Protein AF-A0AAD9GCA0-F1 (afdb_monomer)

Organism: NCBI:txid4793

Mean predicted aligned error: 12.2 Å

pLDDT: mean 70.54, std 10.69, range [39.94, 85.12]

InterPro domains:
  IPR004841 Amino acid permease/SLC12A domain [PF00324] (31-101)
  IPR044566 Polyamine transporter RMV1-like [PTHR45826] (6-97)

Secondary structure (DSSP, 8-state):
-------PPPHHHHHHHHHHHH-S--TTHHHHHHHH-HHHHHHHHHHHHHHHHHHHHHHHHHHHHH--SS--HHHHHHHHH-HHHHHHHHHHHHHHHHHHHHHTT-

Structure (mmCIF, N/CA/C/O backbone):
data_AF-A0AAD9GCA0-F1
#
_entry.id   AF-A0AAD9GCA0-F1
#
loop_
_atom_site.group_PDB
_atom_site.id
_atom_site.type_symbol
_atom_site.label_atom_id
_atom_site.label_alt_id
_atom_site.label_comp_id
_atom_site.label_asym_id
_atom_site.label_entity_id
_atom_site.label_seq_id
_atom_site.pdbx_PDB_ins_code
_atom_site.Cartn_x
_atom_site.Cartn_y
_atom_site.Cartn_z
_atom_site.occupancy
_atom_site.B_iso_or_equiv
_atom_site.auth_seq_id
_atom_site.auth_comp_id
_atom_site.auth_asym_id
_atom_site.auth_atom_id
_atom_site.pdbx_PDB_model_num
ATOM 1 N N . MET A 1 1 ? -6.229 17.115 35.507 1.00 39.94 1 MET A N 1
ATOM 2 C CA . MET A 1 1 ? -6.083 15.967 34.583 1.00 39.94 1 MET A CA 1
ATOM 3 C C . MET A 1 1 ? -6.854 16.279 33.310 1.00 39.94 1 MET A C 1
ATOM 5 O O . MET A 1 1 ? -8.069 16.150 33.295 1.00 39.94 1 MET A O 1
ATOM 9 N N . GLY A 1 2 ? -6.172 16.816 32.295 1.00 39.94 2 GLY A N 1
ATOM 10 C CA . GLY A 1 2 ? -6.798 17.195 31.028 1.00 39.94 2 GLY A CA 1
ATOM 11 C C . GLY A 1 2 ? -7.177 15.954 30.227 1.00 39.94 2 GLY A C 1
ATOM 12 O O . GLY A 1 2 ? -6.311 15.149 29.893 1.00 39.94 2 GLY A O 1
ATOM 13 N N . GLY A 1 3 ? -8.469 15.788 29.950 1.00 44.28 3 GLY A N 1
ATOM 14 C CA . GLY A 1 3 ? -8.960 14.761 29.042 1.00 44.28 3 GLY A CA 1
ATOM 15 C C . GLY A 1 3 ? -8.443 15.044 27.638 1.00 44.28 3 GLY A C 1
ATOM 16 O O . GLY A 1 3 ? -8.861 16.009 27.001 1.00 44.28 3 GLY A O 1
ATOM 17 N N . ILE A 1 4 ? -7.524 14.210 27.154 1.00 56.09 4 ILE A N 1
ATOM 18 C CA . ILE A 1 4 ? -7.126 14.208 25.748 1.00 56.09 4 ILE A CA 1
ATOM 19 C C . ILE A 1 4 ? -8.338 13.688 24.972 1.00 56.09 4 ILE A C 1
ATOM 21 O O . ILE A 1 4 ? -8.559 12.482 24.858 1.00 56.09 4 ILE A O 1
ATOM 25 N N . GLY A 1 5 ? -9.181 14.614 24.512 1.00 51.91 5 GLY A N 1
ATOM 26 C CA . GLY A 1 5 ? -10.308 14.314 23.641 1.00 51.91 5 GLY A CA 1
ATOM 27 C C . GLY A 1 5 ? -9.801 13.548 22.425 1.00 51.91 5 GLY A C 1
ATOM 28 O O . GLY A 1 5 ? -8.910 14.016 21.718 1.00 51.91 5 GLY A O 1
ATOM 29 N N . ARG A 1 6 ? -10.344 12.347 22.225 1.00 60.22 6 ARG A N 1
ATOM 30 C CA . ARG A 1 6 ? -9.998 11.414 21.151 1.00 60.22 6 ARG A CA 1
ATOM 31 C C . ARG A 1 6 ? -10.272 12.095 19.806 1.00 60.22 6 ARG A C 1
ATOM 33 O O . ARG A 1 6 ? -11.406 12.102 19.329 1.00 60.22 6 ARG A O 1
ATOM 40 N N . LYS A 1 7 ? -9.262 12.759 19.234 1.00 62.28 7 LYS A N 1
ATOM 41 C CA . LYS A 1 7 ? -9.400 13.474 17.962 1.00 62.28 7 LYS A CA 1
ATOM 42 C C . LYS A 1 7 ? -9.525 12.437 16.855 1.00 62.28 7 LYS A C 1
ATOM 44 O O . LYS A 1 7 ? -8.545 11.802 16.486 1.00 62.28 7 LYS A O 1
ATOM 49 N N . LYS A 1 8 ? -10.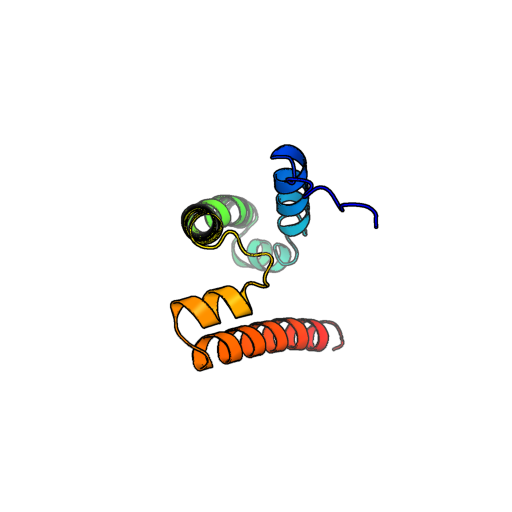745 12.250 16.348 1.00 60.72 8 LYS A N 1
ATOM 50 C CA . LYS A 1 8 ? -10.970 11.471 15.130 1.00 60.72 8 LYS A CA 1
ATOM 51 C C . LYS A 1 8 ? -10.223 12.168 13.995 1.00 60.72 8 LYS A C 1
ATOM 53 O O . LYS A 1 8 ? -10.459 13.352 13.754 1.00 60.72 8 LYS A O 1
ATOM 58 N N . LEU A 1 9 ? -9.316 11.454 13.330 1.00 67.88 9 LEU A N 1
ATOM 59 C CA . LEU A 1 9 ? -8.739 11.937 12.080 1.00 67.88 9 LEU A CA 1
ATOM 60 C C . LEU A 1 9 ? -9.890 12.197 11.103 1.00 67.88 9 LEU A C 1
ATOM 62 O O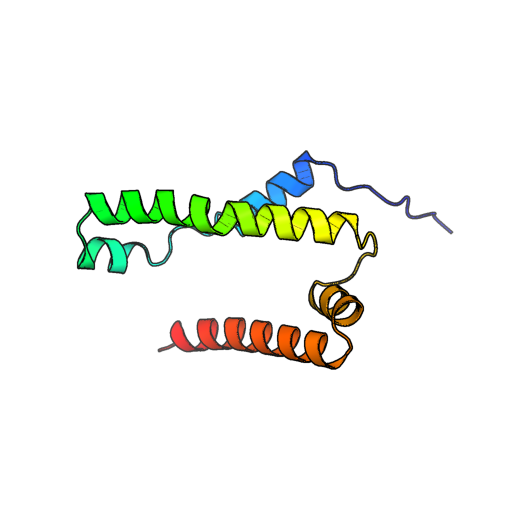 . LEU A 1 9 ? -10.722 11.322 10.865 1.00 67.88 9 LEU A O 1
ATOM 66 N N . GLY A 1 10 ? -9.957 13.413 10.565 1.00 78.12 10 GLY A N 1
ATOM 67 C CA . GLY A 1 10 ? -10.895 13.723 9.494 1.00 78.12 10 GLY A CA 1
ATOM 68 C C . GLY A 1 10 ? -10.531 12.938 8.235 1.00 78.12 10 GLY A C 1
ATOM 69 O O . GLY A 1 10 ? -9.350 12.714 7.967 1.00 78.12 10 GLY A O 1
ATOM 70 N N . VAL A 1 11 ? -11.538 12.574 7.440 1.00 79.06 11 VAL A N 1
ATOM 71 C CA . VAL A 1 11 ? -11.375 11.838 6.170 1.00 79.06 11 VAL A CA 1
ATOM 72 C C . VAL A 1 11 ? -10.335 12.505 5.264 1.00 79.06 11 VAL A C 1
ATOM 74 O O . VAL A 1 11 ? -9.504 11.830 4.671 1.00 79.06 11 VAL A O 1
ATOM 77 N N . VAL A 1 12 ? -10.315 13.841 5.238 1.00 83.31 12 VAL A N 1
ATOM 78 C CA . VAL A 1 12 ? -9.344 14.634 4.470 1.00 83.31 12 VAL A CA 1
ATOM 79 C C . VAL A 1 12 ? -7.907 14.420 4.957 1.00 83.31 12 VAL A C 1
ATOM 81 O O . VAL A 1 12 ? -7.007 14.228 4.149 1.00 83.31 12 VAL A O 1
ATOM 84 N N . SER A 1 13 ? -7.674 14.413 6.273 1.00 80.69 13 SER A N 1
ATOM 85 C CA . SER A 1 13 ? -6.330 14.208 6.831 1.00 80.69 13 SER A CA 1
ATOM 86 C C . SER A 1 13 ? -5.830 12.789 6.573 1.00 80.69 13 SER A C 1
ATOM 88 O O . SER A 1 13 ? -4.668 12.619 6.216 1.00 80.69 13 SER A O 1
ATOM 90 N N . LEU A 1 14 ? -6.711 11.790 6.690 1.00 81.06 14 LEU A N 1
ATOM 91 C CA . LEU A 1 14 ? -6.397 10.404 6.350 1.00 81.06 14 LEU A CA 1
ATOM 92 C C . LEU A 1 14 ? -6.030 10.276 4.862 1.00 81.06 14 LEU A C 1
ATOM 94 O O . LEU A 1 14 ? -4.976 9.737 4.541 1.00 81.06 14 LEU A O 1
ATOM 98 N N . ALA A 1 15 ? -6.853 10.839 3.972 1.00 82.12 15 ALA A N 1
ATOM 99 C CA . ALA A 1 15 ? -6.626 10.803 2.530 1.00 82.12 15 ALA A CA 1
ATOM 100 C C . ALA A 1 15 ? -5.299 11.462 2.128 1.00 82.12 15 ALA A C 1
ATOM 102 O O . ALA A 1 15 ? -4.574 10.912 1.302 1.00 82.12 15 ALA A O 1
ATOM 103 N N . LEU A 1 16 ? -4.944 12.596 2.741 1.00 83.75 16 LEU A N 1
ATOM 104 C CA . LEU A 1 16 ? -3.661 13.260 2.495 1.00 83.75 16 LEU A CA 1
ATOM 105 C C . LEU A 1 16 ? -2.477 12.395 2.944 1.00 83.75 16 LEU A C 1
ATOM 107 O O . LEU A 1 16 ? -1.511 12.261 2.201 1.00 83.75 16 LEU A O 1
ATOM 111 N N . ILE A 1 17 ? -2.552 11.771 4.122 1.00 82.31 17 ILE A N 1
ATOM 112 C CA . ILE A 1 17 ? -1.487 10.885 4.622 1.00 82.31 17 ILE A CA 1
ATOM 113 C C . ILE A 1 17 ? -1.308 9.673 3.701 1.00 82.31 17 ILE A C 1
ATOM 115 O O . ILE A 1 17 ? -0.173 9.298 3.396 1.00 82.31 17 ILE A O 1
ATOM 119 N N . THR A 1 18 ? -2.406 9.072 3.236 1.00 80.56 18 THR A N 1
ATOM 120 C CA . THR A 1 18 ? -2.359 7.963 2.275 1.00 80.56 18 THR A CA 1
ATOM 121 C C . THR A 1 18 ? -1.791 8.418 0.933 1.00 80.56 18 THR A C 1
ATOM 123 O O . THR A 1 18 ? -0.925 7.737 0.392 1.00 80.56 18 THR A O 1
ATOM 126 N N . TYR A 1 19 ? -2.203 9.586 0.430 1.00 79.62 19 TYR A N 1
ATOM 127 C CA . TYR A 1 19 ? -1.656 10.171 -0.794 1.00 79.62 19 TYR A CA 1
ATOM 128 C C . TYR A 1 19 ? -0.139 10.353 -0.692 1.00 79.62 19 TYR A C 1
ATOM 130 O O . TYR A 1 19 ? 0.575 9.832 -1.538 1.00 79.62 19 TYR A O 1
ATOM 138 N N . PHE A 1 20 ? 0.362 10.978 0.379 1.00 80.06 20 PHE A N 1
ATOM 139 C CA . PHE A 1 20 ? 1.802 11.172 0.585 1.00 80.06 20 PHE A CA 1
ATOM 140 C C . PHE A 1 20 ? 2.589 9.864 0.738 1.00 80.06 20 PHE A C 1
ATOM 142 O O . PHE A 1 20 ? 3.747 9.809 0.335 1.00 80.06 20 PHE A O 1
ATOM 149 N N . ASN A 1 21 ? 1.986 8.812 1.305 1.00 73.50 21 ASN A N 1
ATOM 150 C CA . ASN A 1 21 ? 2.628 7.495 1.397 1.00 73.50 21 ASN A CA 1
ATOM 151 C C . ASN A 1 21 ? 2.731 6.795 0.037 1.00 73.50 21 ASN A C 1
ATOM 153 O O . ASN A 1 21 ? 3.689 6.067 -0.200 1.00 73.50 21 ASN A O 1
ATOM 157 N N . VAL A 1 22 ? 1.745 6.989 -0.840 1.00 70.81 22 VAL A N 1
ATOM 158 C CA . VAL A 1 22 ? 1.697 6.334 -2.157 1.00 70.81 22 VAL A CA 1
ATOM 159 C C . VAL A 1 22 ? 2.430 7.152 -3.221 1.00 70.81 22 VAL A C 1
ATOM 161 O O . VAL A 1 22 ? 2.978 6.583 -4.156 1.00 70.81 22 VAL A O 1
ATOM 164 N N . SER A 1 23 ? 2.487 8.477 -3.080 1.00 68.88 23 SER A N 1
ATOM 165 C CA . SER A 1 23 ? 3.104 9.386 -4.049 1.00 68.88 23 SER A CA 1
ATOM 166 C C . SER A 1 23 ? 4.627 9.500 -3.924 1.00 68.88 23 SER A C 1
ATOM 168 O O . SER A 1 23 ? 5.204 10.439 -4.476 1.00 68.88 23 SER A O 1
ATOM 170 N N . GLY A 1 24 ? 5.298 8.583 -3.216 1.00 61.88 24 GLY A N 1
ATOM 171 C CA . GLY A 1 24 ? 6.716 8.347 -3.483 1.00 61.88 24 GLY A CA 1
ATOM 172 C C . GLY A 1 24 ? 6.803 8.024 -4.970 1.00 61.88 24 GLY A C 1
ATOM 173 O O . GLY A 1 24 ? 6.170 7.069 -5.397 1.00 61.88 24 GLY A O 1
ATOM 174 N N . GLY A 1 25 ? 7.406 8.909 -5.769 1.00 59.84 25 GLY A N 1
ATOM 175 C CA . GLY A 1 25 ? 7.259 8.903 -7.228 1.00 59.84 25 GLY A CA 1
ATOM 176 C C . GLY A 1 25 ? 7.590 7.551 -7.882 1.00 59.84 25 GLY A C 1
ATOM 177 O O . GLY A 1 25 ? 8.049 6.631 -7.212 1.00 59.84 25 GLY A O 1
ATOM 178 N N . PRO A 1 26 ? 7.405 7.402 -9.199 1.00 60.19 26 PRO A N 1
ATOM 179 C CA . PRO A 1 26 ? 7.751 6.177 -9.920 1.00 60.19 26 PRO A CA 1
ATOM 180 C C . PRO A 1 26 ? 9.282 5.973 -10.017 1.00 60.19 26 PRO A C 1
ATOM 182 O O . PRO A 1 26 ? 9.864 6.001 -11.100 1.00 60.19 26 PRO A O 1
ATOM 185 N N . TRP A 1 27 ? 9.935 5.775 -8.870 1.00 54.34 27 TRP A N 1
ATOM 186 C CA . TRP A 1 27 ? 11.326 5.370 -8.715 1.00 54.34 27 TRP A CA 1
ATOM 187 C C . TRP A 1 27 ? 11.436 3.929 -9.223 1.00 54.34 27 TRP A C 1
ATOM 189 O O . TRP A 1 27 ? 10.787 3.029 -8.689 1.00 54.34 27 TRP A O 1
ATOM 199 N N . GLY A 1 28 ? 12.195 3.718 -10.301 1.00 59.56 28 GLY A N 1
ATOM 200 C CA . GLY A 1 28 ? 12.257 2.424 -10.991 1.00 59.56 28 GLY A CA 1
ATOM 201 C C . GLY A 1 28 ? 11.326 2.297 -12.203 1.00 59.56 28 GLY A C 1
ATOM 202 O O . GLY A 1 28 ? 11.184 1.201 -12.746 1.00 59.56 28 GLY A O 1
ATOM 203 N N . SER A 1 29 ? 10.734 3.397 -12.685 1.00 60.62 29 SER A N 1
ATOM 204 C CA . SER A 1 29 ? 10.111 3.414 -14.019 1.00 60.62 29 SER A CA 1
ATOM 205 C C . SER A 1 29 ? 11.143 3.415 -15.155 1.00 60.62 29 SER A C 1
ATOM 207 O O . SER A 1 29 ? 10.845 2.904 -16.237 1.00 60.62 29 SER A O 1
ATOM 209 N N . GLU A 1 30 ? 12.373 3.884 -14.906 1.00 66.00 30 GLU A N 1
ATOM 210 C CA . GLU A 1 30 ? 13.477 3.843 -15.877 1.00 66.00 30 GLU A CA 1
ATOM 211 C C . GLU A 1 30 ? 13.768 2.441 -16.460 1.00 66.00 30 GLU A C 1
ATOM 213 O O . GLU A 1 30 ? 13.793 2.324 -17.688 1.00 66.00 30 GLU A O 1
ATOM 218 N N . PRO A 1 31 ? 13.937 1.357 -15.669 1.00 62.34 31 PRO A N 1
ATOM 219 C CA . PRO A 1 31 ? 14.199 0.023 -16.217 1.00 62.34 31 PRO A CA 1
ATOM 220 C C . PRO A 1 31 ? 12.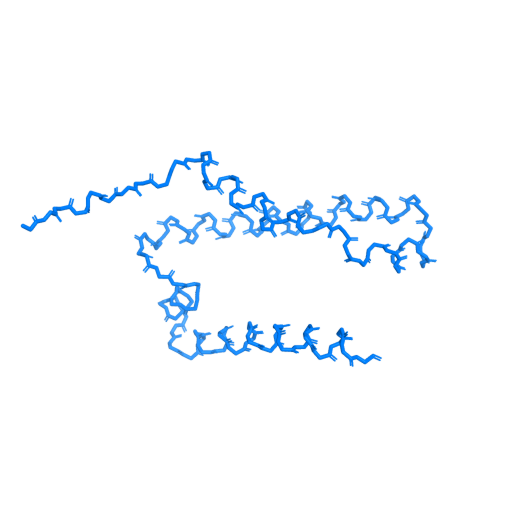996 -0.587 -16.954 1.00 62.34 31 PRO A C 1
ATOM 222 O O . PRO A 1 31 ? 13.182 -1.321 -17.924 1.00 62.34 31 PRO A O 1
ATOM 225 N N . ILE A 1 32 ? 11.763 -0.269 -16.545 1.00 61.22 32 ILE A N 1
ATOM 226 C CA . ILE A 1 32 ? 10.535 -0.761 -17.199 1.00 61.22 32 ILE A CA 1
ATOM 227 C C . ILE A 1 32 ? 10.362 -0.121 -18.580 1.00 61.22 32 ILE A C 1
ATOM 229 O O . ILE A 1 32 ? 10.045 -0.805 -19.558 1.00 61.22 32 ILE A O 1
ATOM 233 N N . VAL A 1 33 ? 10.608 1.186 -18.673 1.00 61.78 33 VAL A N 1
ATOM 234 C CA . VAL A 1 33 ? 10.554 1.928 -19.937 1.00 61.78 33 VAL A CA 1
ATOM 235 C C . VAL A 1 33 ? 11.714 1.531 -20.856 1.00 61.78 33 VAL A C 1
ATOM 237 O O . VAL A 1 33 ? 11.503 1.388 -22.061 1.00 61.78 33 VAL A O 1
ATOM 240 N N . ALA A 1 34 ? 12.907 1.282 -20.304 1.00 62.38 34 ALA A N 1
ATOM 241 C CA . ALA A 1 34 ? 14.071 0.834 -21.070 1.00 62.38 34 ALA A CA 1
ATOM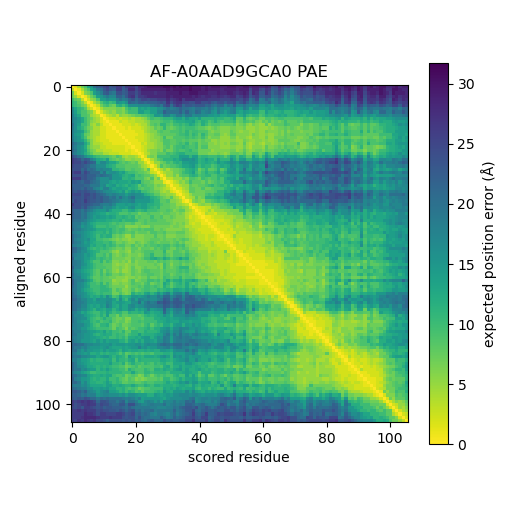 242 C C . ALA A 1 34 ? 13.900 -0.576 -21.666 1.00 62.38 34 ALA A C 1
ATOM 244 O O . ALA A 1 34 ? 14.365 -0.824 -22.777 1.00 62.38 34 ALA A O 1
ATOM 245 N N . ALA A 1 35 ? 13.218 -1.490 -20.966 1.00 65.38 35 ALA A N 1
ATOM 246 C CA . ALA A 1 35 ? 13.030 -2.869 -21.426 1.00 65.38 35 ALA A CA 1
ATOM 247 C C . ALA A 1 35 ? 11.834 -3.061 -22.380 1.00 65.38 35 ALA A C 1
ATOM 249 O O . ALA A 1 35 ? 11.873 -3.954 -23.225 1.00 65.38 35 ALA A O 1
ATOM 250 N N . CYS A 1 36 ? 10.766 -2.261 -22.251 1.00 63.53 36 CYS A N 1
ATOM 251 C CA . CYS A 1 36 ? 9.494 -2.493 -22.959 1.00 63.53 36 CYS A CA 1
ATOM 252 C C . CYS A 1 36 ? 9.037 -1.326 -23.860 1.00 63.53 36 CYS A C 1
ATOM 254 O O . CYS A 1 36 ? 8.023 -1.425 -24.553 1.00 63.53 36 CYS A O 1
ATOM 256 N N . GLY A 1 37 ? 9.788 -0.222 -23.886 1.00 71.38 37 GLY A N 1
ATOM 257 C CA . GLY A 1 37 ? 9.461 0.979 -24.651 1.00 71.38 37 GLY A CA 1
ATOM 258 C C . GLY A 1 37 ? 8.509 1.943 -23.917 1.00 71.38 37 GLY A C 1
ATOM 259 O O . GLY A 1 37 ? 7.784 1.554 -22.995 1.00 71.38 37 GLY A O 1
ATOM 260 N N . PRO A 1 38 ? 8.479 3.227 -24.327 1.00 70.81 38 PRO A N 1
ATOM 261 C CA . PRO A 1 38 ? 7.814 4.309 -23.591 1.00 70.81 38 PRO A CA 1
ATOM 262 C C . PRO A 1 38 ? 6.297 4.146 -23.477 1.00 70.81 38 PRO A C 1
ATOM 264 O O . PRO A 1 38 ? 5.720 4.484 -22.447 1.00 70.81 38 PRO A O 1
ATOM 267 N N . PHE A 1 39 ? 5.641 3.587 -24.497 1.00 71.50 39 PHE A N 1
ATOM 268 C CA . PHE A 1 39 ? 4.190 3.408 -24.475 1.00 71.50 39 PHE A CA 1
ATOM 269 C C . PHE A 1 39 ? 3.757 2.323 -23.480 1.00 71.50 39 PHE A C 1
ATOM 271 O O . PHE A 1 39 ? 2.826 2.529 -22.704 1.00 71.50 39 PHE A O 1
ATOM 278 N N . VAL A 1 40 ? 4.466 1.188 -23.451 1.00 73.31 40 VAL A N 1
ATOM 279 C CA . VAL A 1 40 ? 4.125 0.059 -22.574 1.00 73.31 40 VAL A CA 1
ATOM 280 C C . VAL A 1 40 ? 4.464 0.373 -21.118 1.00 73.31 40 VAL A C 1
ATOM 282 O O . VAL A 1 40 ? 3.682 0.036 -20.234 1.00 73.31 40 VAL A O 1
ATOM 285 N N . GLY A 1 41 ? 5.568 1.081 -20.856 1.00 72.06 41 GLY A N 1
ATOM 286 C CA . GLY A 1 41 ? 5.941 1.479 -19.497 1.00 72.06 41 GLY A CA 1
ATOM 287 C C . GLY A 1 41 ? 4.919 2.407 -18.834 1.00 72.06 41 GLY A C 1
ATOM 288 O O . GLY A 1 41 ? 4.561 2.189 -17.677 1.00 72.06 41 GLY A O 1
ATOM 289 N N . ILE A 1 42 ? 4.376 3.385 -19.568 1.00 75.25 42 ILE A N 1
ATOM 290 C CA . ILE A 1 42 ? 3.312 4.272 -19.060 1.00 75.25 42 ILE A CA 1
ATOM 291 C C . ILE A 1 42 ? 2.026 3.477 -18.800 1.00 75.25 42 ILE A C 1
ATOM 293 O O . ILE A 1 42 ? 1.402 3.625 -17.749 1.00 75.25 42 ILE A O 1
ATOM 297 N N . LEU A 1 43 ? 1.643 2.602 -19.733 1.00 78.06 43 LEU A N 1
ATOM 298 C CA . LEU A 1 43 ? 0.410 1.820 -19.638 1.00 78.06 43 LEU A CA 1
ATOM 299 C C . LEU A 1 43 ? 0.475 0.806 -18.484 1.00 78.06 43 LEU A C 1
ATOM 301 O O . LEU A 1 43 ? -0.470 0.700 -17.706 1.00 78.06 43 LEU A O 1
ATOM 305 N N . ALA A 1 44 ? 1.615 0.137 -18.300 1.00 75.94 44 ALA A N 1
ATOM 306 C CA . ALA A 1 44 ? 1.860 -0.753 -17.169 1.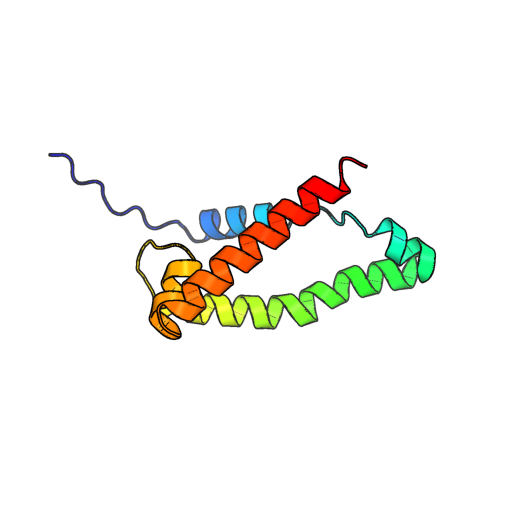00 75.94 44 ALA A CA 1
ATOM 307 C C . ALA A 1 44 ? 1.876 0.008 -15.833 1.00 75.94 44 ALA A C 1
ATOM 309 O O . ALA A 1 44 ? 1.248 -0.440 -14.877 1.00 75.94 44 ALA A O 1
ATOM 310 N N . THR A 1 45 ? 2.515 1.183 -15.782 1.00 74.81 45 THR A N 1
ATOM 311 C CA . THR A 1 45 ? 2.555 2.035 -14.578 1.00 74.81 45 THR A CA 1
ATOM 312 C C . THR A 1 45 ? 1.164 2.524 -14.173 1.00 74.81 45 THR A C 1
ATOM 314 O O . THR A 1 45 ? 0.899 2.680 -12.986 1.00 74.81 45 THR A O 1
ATOM 317 N N . LEU A 1 46 ? 0.253 2.733 -15.130 1.00 78.19 46 LEU A N 1
ATOM 318 C CA . LEU A 1 46 ? -1.136 3.097 -14.846 1.00 78.19 46 LEU A CA 1
ATOM 319 C C . LEU A 1 46 ? -1.993 1.888 -14.474 1.00 78.19 46 LEU A C 1
ATOM 321 O O . LEU A 1 46 ? -2.761 1.972 -13.526 1.00 78.19 46 LEU A O 1
ATOM 325 N N . VAL A 1 47 ? -1.877 0.763 -15.178 1.00 82.00 47 VAL A N 1
ATOM 326 C CA . VAL A 1 47 ? -2.750 -0.407 -14.969 1.00 82.00 47 VAL A CA 1
ATOM 327 C C . VAL A 1 47 ? -2.399 -1.177 -13.695 1.00 82.00 47 VAL A C 1
ATOM 329 O O . VAL A 1 47 ? -3.294 -1.641 -12.984 1.00 82.00 47 VAL A O 1
ATOM 332 N N . PHE A 1 48 ? -1.110 -1.288 -13.376 1.00 81.06 48 PHE A N 1
ATOM 333 C CA . PHE A 1 48 ? -0.621 -2.004 -12.201 1.00 81.06 48 PHE A CA 1
ATOM 334 C C . PHE A 1 48 ? -1.236 -1.522 -10.870 1.00 81.06 48 PHE A C 1
ATOM 336 O O . PHE A 1 48 ? -1.758 -2.364 -10.133 1.00 81.06 48 PHE A O 1
ATOM 343 N N . PRO A 1 49 ? -1.276 -0.210 -10.551 1.00 77.19 49 PRO A N 1
ATOM 344 C CA . PRO A 1 49 ? -1.914 0.261 -9.329 1.00 77.19 49 PRO A CA 1
ATOM 345 C C . PRO A 1 49 ? -3.425 0.017 -9.329 1.00 77.19 49 PRO A C 1
ATOM 347 O O . PRO A 1 49 ? -3.974 -0.231 -8.267 1.00 77.19 49 PRO A O 1
ATOM 350 N N . PHE A 1 50 ? -4.132 -0.006 -10.463 1.00 80.69 50 PHE A N 1
ATOM 351 C CA . PHE A 1 50 ? -5.561 -0.349 -10.429 1.00 80.69 50 PHE A CA 1
ATOM 352 C C . PHE A 1 50 ? -5.787 -1.820 -10.089 1.00 80.69 50 PHE A C 1
ATOM 354 O O . PHE A 1 50 ? -6.603 -2.117 -9.222 1.00 80.69 50 PHE A O 1
ATOM 361 N N . ILE A 1 51 ? -5.050 -2.740 -10.713 1.00 85.12 51 ILE A N 1
ATOM 362 C CA . ILE A 1 51 ? -5.231 -4.179 -10.471 1.00 85.12 51 ILE A CA 1
ATOM 363 C C . ILE A 1 51 ? -4.803 -4.555 -9.046 1.00 85.12 51 ILE A C 1
A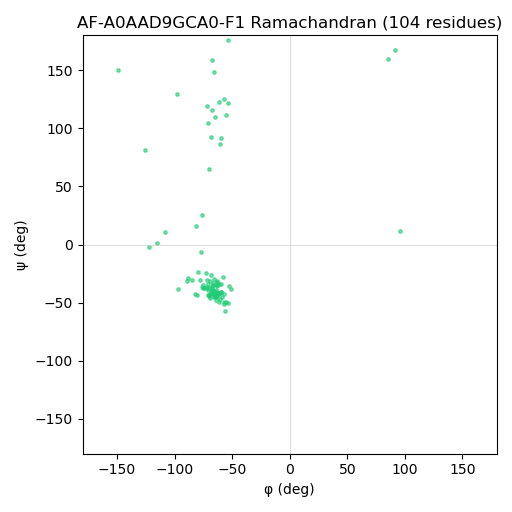TOM 365 O O . ILE A 1 51 ? -5.439 -5.405 -8.424 1.00 85.12 51 ILE A O 1
ATOM 369 N N . TRP A 1 52 ? -3.759 -3.913 -8.510 1.00 79.38 52 TRP A N 1
ATOM 370 C CA . TRP A 1 52 ? -3.200 -4.265 -7.203 1.00 79.38 52 TRP A CA 1
ATOM 371 C C . TRP A 1 52 ? -3.716 -3.396 -6.044 1.00 79.38 52 TRP A C 1
ATOM 373 O O . TRP A 1 52 ? -3.981 -3.919 -4.962 1.00 79.38 52 TRP A O 1
ATOM 383 N N . CYS A 1 53 ? -3.911 -2.084 -6.229 1.00 80.25 53 CYS A N 1
ATOM 384 C CA . CYS A 1 53 ? -4.364 -1.196 -5.150 1.00 80.25 53 CYS A CA 1
ATOM 385 C C . CYS A 1 53 ? -5.867 -1.291 -4.871 1.00 80.25 53 CYS A C 1
ATOM 387 O O . CYS A 1 53 ? -6.240 -1.106 -3.718 1.00 80.25 53 CYS A O 1
ATOM 389 N N . LEU A 1 54 ? -6.730 -1.597 -5.852 1.00 82.75 54 LEU A N 1
ATOM 390 C CA . LEU A 1 54 ? -8.169 -1.810 -5.598 1.00 82.75 54 LEU A CA 1
ATOM 391 C C . LEU A 1 54 ? -8.427 -2.911 -4.554 1.00 82.75 54 LEU A C 1
ATOM 393 O O . LEU A 1 54 ? -9.061 -2.622 -3.535 1.00 82.75 54 LEU A O 1
ATOM 397 N N . PRO A 1 55 ? -7.936 -4.152 -4.748 1.00 82.88 55 PRO A N 1
ATOM 398 C CA . PRO A 1 55 ? -8.156 -5.215 -3.771 1.00 82.88 55 PRO A CA 1
ATOM 399 C C . PRO A 1 55 ? -7.429 -4.940 -2.450 1.00 82.88 55 PRO A C 1
ATOM 401 O O . PRO A 1 55 ? -7.945 -5.269 -1.380 1.00 82.88 55 PRO A O 1
ATOM 404 N N . LEU A 1 56 ? -6.263 -4.292 -2.504 1.00 81.50 56 LEU A N 1
ATOM 405 C CA . LEU A 1 56 ? -5.499 -3.921 -1.317 1.00 81.50 56 LEU A CA 1
ATOM 406 C C . LEU A 1 56 ? -6.240 -2.874 -0.469 1.00 81.50 56 LEU A C 1
ATOM 408 O O . LEU A 1 56 ? -6.352 -3.047 0.742 1.00 81.50 56 LEU A O 1
ATOM 412 N N . ALA A 1 57 ? -6.814 -1.839 -1.085 1.00 82.44 57 ALA A N 1
ATOM 413 C CA . ALA A 1 57 ? -7.583 -0.804 -0.396 1.00 82.44 57 ALA A CA 1
ATOM 414 C C . ALA A 1 57 ? -8.864 -1.360 0.240 1.00 82.44 57 ALA A C 1
ATOM 416 O O . ALA A 1 57 ? -9.159 -1.030 1.386 1.00 82.44 57 ALA A O 1
ATOM 417 N N . LEU A 1 58 ? -9.586 -2.240 -0.464 1.00 83.94 58 LEU A N 1
ATOM 418 C CA . LEU A 1 58 ? -10.754 -2.946 0.079 1.00 83.94 58 LEU A CA 1
ATOM 419 C C . LEU A 1 58 ? -10.380 -3.810 1.288 1.00 83.94 58 LEU A C 1
ATOM 421 O O . LEU A 1 58 ? -11.018 -3.723 2.333 1.00 83.94 58 LEU A O 1
ATOM 425 N N . SER A 1 59 ? -9.297 -4.583 1.181 1.00 83.88 59 SER A N 1
ATOM 426 C CA . SER A 1 59 ? -8.817 -5.434 2.278 1.00 83.88 59 SER A CA 1
ATOM 427 C C . SER A 1 59 ? -8.422 -4.611 3.507 1.00 83.88 59 SER A C 1
ATOM 429 O O . SER A 1 59 ? -8.752 -4.974 4.637 1.00 83.88 59 SER A O 1
ATOM 431 N N . PHE A 1 60 ? -7.746 -3.476 3.300 1.00 77.56 60 PHE A N 1
ATOM 432 C CA . PHE A 1 60 ? -7.424 -2.552 4.381 1.00 77.56 60 PHE A CA 1
ATOM 433 C C . PHE A 1 60 ? -8.680 -1.922 4.979 1.00 77.56 60 PHE A C 1
ATOM 435 O O . PHE A 1 60 ? -8.766 -1.847 6.200 1.00 77.56 60 PHE A O 1
ATOM 442 N N . ALA A 1 61 ? -9.654 -1.506 4.167 1.00 81.62 61 ALA A N 1
ATOM 443 C CA . ALA A 1 61 ? -10.898 -0.910 4.653 1.00 81.62 61 ALA A CA 1
ATOM 444 C C . ALA A 1 61 ? -11.666 -1.858 5.593 1.00 81.62 61 ALA A C 1
ATOM 446 O O . ALA A 1 61 ? -12.065 -1.441 6.683 1.00 81.62 61 ALA A O 1
ATOM 447 N N . GLU A 1 62 ? -11.784 -3.137 5.228 1.00 83.94 62 GLU A N 1
ATOM 448 C CA . GLU A 1 62 ? -12.385 -4.169 6.086 1.00 83.94 62 GLU A CA 1
ATOM 449 C C . GLU A 1 62 ? -11.603 -4.339 7.399 1.00 83.94 62 GLU A C 1
ATOM 451 O O . GLU A 1 62 ? -12.182 -4.389 8.487 1.00 83.94 62 GLU A O 1
ATOM 456 N N . LEU A 1 63 ? -10.268 -4.338 7.326 1.00 75.69 63 LEU A N 1
ATOM 457 C CA . LEU A 1 63 ? -9.402 -4.486 8.496 1.00 75.69 63 LEU A CA 1
ATOM 458 C C . LEU A 1 63 ? -9.466 -3.270 9.444 1.00 75.69 63 LEU A C 1
ATOM 460 O O . LEU A 1 63 ? -9.534 -3.442 10.663 1.00 75.69 63 LEU A O 1
ATOM 464 N N . PHE A 1 64 ? -9.483 -2.051 8.892 1.00 70.69 64 PHE A N 1
ATOM 465 C CA . PHE A 1 64 ? -9.613 -0.790 9.633 1.00 70.69 64 PHE A CA 1
ATOM 466 C C . PHE A 1 64 ? -10.963 -0.696 10.357 1.00 70.69 64 PHE A C 1
ATOM 468 O O . PHE A 1 64 ? -11.024 -0.161 11.465 1.00 70.69 64 PHE A O 1
ATOM 475 N N . SER A 1 65 ? -12.031 -1.231 9.759 1.00 72.00 65 SER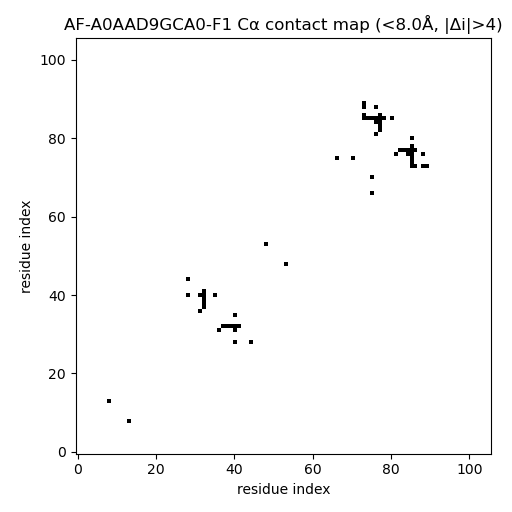 A N 1
ATOM 476 C CA . SER A 1 65 ? -13.362 -1.281 10.378 1.00 72.00 65 SER A CA 1
ATOM 477 C C . SER A 1 65 ? -13.457 -2.352 11.475 1.00 72.00 65 SER A C 1
ATOM 479 O O . SER A 1 65 ? -14.065 -2.124 12.522 1.00 72.00 65 SER A O 1
ATOM 481 N N . ALA A 1 66 ? -12.806 -3.505 11.279 1.00 74.69 66 ALA A N 1
ATOM 482 C CA . ALA A 1 66 ? -12.825 -4.617 12.229 1.00 74.69 66 ALA A CA 1
ATOM 483 C C . ALA A 1 66 ? -12.007 -4.356 13.511 1.00 74.69 66 ALA A C 1
ATOM 485 O O . ALA A 1 66 ? -12.354 -4.867 14.579 1.00 74.69 66 ALA A O 1
ATOM 486 N N . PHE A 1 67 ? -10.934 -3.556 13.438 1.00 66.81 67 PHE A N 1
ATOM 487 C CA . PHE A 1 67 ? -10.043 -3.297 14.576 1.00 66.81 67 PHE A CA 1
ATOM 488 C C . PHE A 1 67 ? -9.870 -1.796 14.870 1.00 66.81 67 PHE A C 1
ATOM 490 O O . PHE A 1 67 ? -8.828 -1.220 14.564 1.00 66.81 67 PHE A O 1
ATOM 497 N N . PRO A 1 68 ? -10.813 -1.155 15.588 1.00 63.16 68 PRO A N 1
ATOM 498 C CA . PRO A 1 68 ? -10.735 0.267 15.949 1.00 63.16 68 PRO A CA 1
ATOM 499 C C . PRO A 1 68 ? -9.744 0.565 17.097 1.00 63.16 68 PRO A C 1
ATOM 501 O O . PRO A 1 68 ? -9.920 1.531 17.838 1.00 63.16 68 PRO A O 1
ATOM 504 N N . THR A 1 69 ? -8.724 -0.279 17.305 1.00 64.81 69 THR A N 1
ATOM 505 C CA . THR A 1 69 ? -7.702 -0.069 18.348 1.00 64.81 69 THR A CA 1
ATOM 506 C C . THR A 1 69 ? -6.458 0.569 17.741 1.00 64.81 69 THR A C 1
ATOM 508 O O . THR A 1 69 ? -5.923 0.040 16.770 1.00 64.81 69 THR A O 1
ATOM 511 N N . ASP A 1 70 ? -5.973 1.657 18.350 1.00 63.25 70 ASP A N 1
ATOM 512 C CA . ASP A 1 70 ? -4.719 2.336 17.997 1.00 63.25 70 ASP A CA 1
ATOM 513 C C . ASP A 1 70 ? -3.533 1.368 18.172 1.00 63.25 70 ASP A C 1
ATOM 515 O O . ASP A 1 70 ? -2.957 1.224 19.251 1.00 63.25 70 ASP A O 1
ATOM 519 N N . SER A 1 71 ? -3.223 0.575 17.150 1.00 67.19 71 SER A N 1
ATOM 520 C CA . SER A 1 71 ? -2.161 -0.434 17.186 1.00 67.19 71 SER A CA 1
ATOM 521 C C . SER A 1 71 ? -1.561 -0.598 15.792 1.00 67.19 71 SER A C 1
ATOM 523 O O . SER A 1 71 ? -2.243 -0.406 14.793 1.00 67.19 71 SER A O 1
ATOM 525 N N . SER A 1 72 ? -0.279 -0.950 15.710 1.00 69.88 72 SER A N 1
ATOM 526 C CA . SER A 1 72 ? 0.410 -1.157 14.430 1.00 69.88 72 SER A CA 1
ATOM 527 C C . SER A 1 72 ? -0.116 -2.388 13.678 1.00 69.88 72 SER A C 1
ATOM 529 O O . SER A 1 72 ? -0.647 -3.316 14.294 1.00 69.88 72 SER A O 1
ATOM 531 N N . PHE A 1 73 ? 0.101 -2.446 12.358 1.00 68.62 73 PHE A N 1
ATOM 532 C CA . PHE A 1 73 ? -0.326 -3.568 11.504 1.00 68.62 73 PHE A CA 1
ATOM 533 C C . PHE A 1 73 ? 0.153 -4.941 12.022 1.00 68.62 73 PHE A C 1
ATOM 535 O O . PHE A 1 73 ? -0.606 -5.908 11.992 1.00 68.62 73 PHE A O 1
ATOM 542 N N . CYS A 1 74 ? 1.355 -5.023 12.608 1.00 69.12 74 CYS A N 1
ATOM 543 C CA . CYS A 1 74 ? 1.864 -6.243 13.251 1.00 69.12 74 CYS A CA 1
ATOM 544 C C . CYS A 1 74 ? 0.971 -6.725 14.408 1.00 69.12 74 CYS A C 1
ATOM 546 O O . CYS A 1 74 ? 0.823 -7.927 14.631 1.00 69.12 74 CYS A O 1
ATOM 548 N N . THR A 1 75 ? 0.357 -5.795 15.143 1.00 71.31 75 THR A N 1
ATOM 549 C CA . THR A 1 75 ? -0.550 -6.095 16.260 1.00 71.31 75 THR A CA 1
ATOM 550 C C . THR A 1 75 ? -1.906 -6.585 15.757 1.00 71.31 75 THR A C 1
ATOM 552 O O . THR A 1 75 ? -2.513 -7.459 16.375 1.00 71.31 75 THR A O 1
ATOM 555 N N . TRP A 1 76 ? -2.376 -6.063 14.623 1.00 71.88 76 TRP A N 1
ATOM 556 C CA . TRP A 1 76 ? -3.637 -6.480 14.001 1.00 71.88 76 TRP A CA 1
ATOM 557 C C . TRP A 1 76 ? -3.521 -7.889 13.425 1.00 71.88 76 TRP A C 1
ATOM 559 O O . TRP A 1 76 ? -4.353 -8.747 13.712 1.00 71.88 76 TRP A O 1
ATOM 569 N N . VAL A 1 77 ? -2.417 -8.174 12.729 1.00 69.62 77 VAL A N 1
ATOM 570 C CA . VAL A 1 77 ? -2.104 -9.524 12.242 1.00 69.62 77 VAL A CA 1
ATOM 571 C C . VAL A 1 77 ? -1.893 -10.496 13.406 1.00 69.62 77 VAL A C 1
ATOM 573 O O . VAL A 1 77 ? -2.375 -11.627 13.362 1.00 69.62 77 VAL A O 1
ATOM 576 N N . GLY A 1 78 ? -1.240 -10.053 14.484 1.00 71.31 78 GLY A N 1
ATOM 577 C CA . GLY A 1 78 ? -1.097 -10.842 15.707 1.00 71.31 78 GLY A CA 1
ATOM 578 C C . GLY A 1 78 ? -2.433 -11.188 16.380 1.00 71.31 78 GLY A C 1
ATOM 579 O O . GLY A 1 78 ? -2.555 -12.279 16.937 1.00 71.31 78 GLY A O 1
ATOM 580 N N . LYS A 1 79 ? -3.436 -10.300 16.303 1.00 70.31 79 LYS A N 1
ATOM 581 C CA . LYS A 1 79 ? -4.804 -10.541 16.799 1.00 70.31 79 LYS A CA 1
ATOM 582 C C . LYS A 1 79 ? -5.624 -11.454 15.879 1.00 70.31 79 LYS A C 1
ATOM 584 O O . LYS A 1 79 ? -6.388 -12.261 16.393 1.00 70.31 79 LYS A O 1
ATOM 589 N N . ALA A 1 80 ? -5.459 -11.349 14.559 1.00 71.56 80 ALA A N 1
ATOM 590 C CA . ALA A 1 80 ? -6.229 -12.126 13.581 1.00 71.56 80 ALA A CA 1
ATOM 591 C C . ALA A 1 80 ? -5.682 -13.550 13.348 1.00 71.56 80 ALA A C 1
ATOM 593 O O . ALA A 1 80 ? -6.451 -14.502 13.285 1.00 71.56 80 ALA A O 1
ATOM 594 N N . PHE A 1 81 ? -4.357 -13.708 13.250 1.00 68.62 81 PHE A N 1
ATOM 595 C CA . PHE A 1 81 ? -3.692 -14.975 12.896 1.00 68.62 81 PHE A CA 1
ATOM 596 C C . PHE A 1 81 ? -2.814 -15.553 14.023 1.00 68.62 81 PHE A C 1
ATOM 598 O O . PHE A 1 81 ? -2.187 -16.600 13.862 1.00 68.62 81 PHE A O 1
ATOM 605 N N . GLY A 1 82 ? -2.756 -14.887 15.180 1.00 77.00 82 GLY A N 1
ATOM 606 C CA . GLY A 1 82 ? -1.987 -15.319 16.346 1.00 77.00 82 GLY A CA 1
ATOM 607 C C . GLY A 1 82 ? -0.557 -14.761 16.412 1.00 77.00 82 GLY A C 1
ATOM 608 O O . GLY A 1 82 ? 0.002 -14.222 15.455 1.00 77.00 82 GLY A O 1
ATOM 609 N N . ARG A 1 83 ? 0.075 -14.913 17.587 1.00 69.31 83 ARG A N 1
ATOM 610 C CA . ARG A 1 83 ? 1.352 -14.258 17.953 1.00 69.31 83 ARG A CA 1
ATOM 611 C C . ARG A 1 83 ? 2.527 -14.565 17.009 1.00 69.31 83 ARG A C 1
ATOM 613 O O . ARG A 1 83 ? 3.414 -13.729 16.868 1.00 69.31 83 ARG A O 1
ATOM 620 N N . ARG A 1 84 ? 2.537 -15.732 16.350 1.00 72.75 84 ARG A N 1
ATOM 621 C CA . ARG A 1 84 ? 3.599 -16.124 15.401 1.00 72.75 84 ARG A CA 1
ATOM 622 C C . ARG A 1 84 ? 3.544 -15.317 14.101 1.00 72.75 84 ARG A C 1
ATOM 624 O O . ARG A 1 84 ? 4.585 -14.900 13.604 1.00 72.75 84 ARG A O 1
ATOM 631 N N . MET A 1 85 ? 2.341 -15.040 13.603 1.00 73.38 85 MET A N 1
ATOM 632 C CA . MET A 1 85 ? 2.138 -14.321 12.345 1.00 73.38 85 MET A CA 1
ATOM 633 C C . MET A 1 85 ? 2.499 -12.836 12.477 1.00 73.38 85 MET A C 1
ATOM 635 O O . MET A 1 85 ? 3.109 -12.261 11.582 1.00 73.38 85 MET A O 1
ATOM 639 N N . GLY A 1 86 ? 2.219 -12.230 13.638 1.00 73.25 86 GLY A N 1
ATOM 640 C CA . GLY A 1 86 ? 2.634 -10.852 13.933 1.00 73.25 86 GLY A CA 1
ATOM 641 C C . GLY A 1 86 ? 4.158 -10.668 13.971 1.00 73.25 86 GLY A C 1
ATOM 642 O O . GLY A 1 86 ? 4.664 -9.648 13.506 1.00 73.25 86 GLY A O 1
ATOM 643 N N . PHE A 1 87 ? 4.903 -11.666 14.466 1.00 76.38 87 PHE A N 1
ATOM 644 C CA . PHE A 1 87 ? 6.371 -11.644 14.450 1.00 76.38 87 PHE A CA 1
ATOM 645 C C . PHE A 1 87 ? 6.934 -11.810 13.036 1.00 76.38 87 PHE A C 1
ATOM 647 O O . PHE A 1 87 ? 7.830 -11.064 12.653 1.00 76.38 87 PHE A O 1
ATOM 654 N N . GLN A 1 88 ? 6.375 -12.731 12.242 1.00 79.62 88 GLN A N 1
ATOM 655 C CA . GLN A 1 88 ? 6.760 -12.895 10.837 1.00 79.62 88 GLN A CA 1
ATOM 656 C C . GLN A 1 88 ? 6.566 -11.592 10.065 1.00 79.62 88 GLN A C 1
ATOM 658 O O . GLN A 1 88 ? 7.492 -11.128 9.414 1.00 79.62 8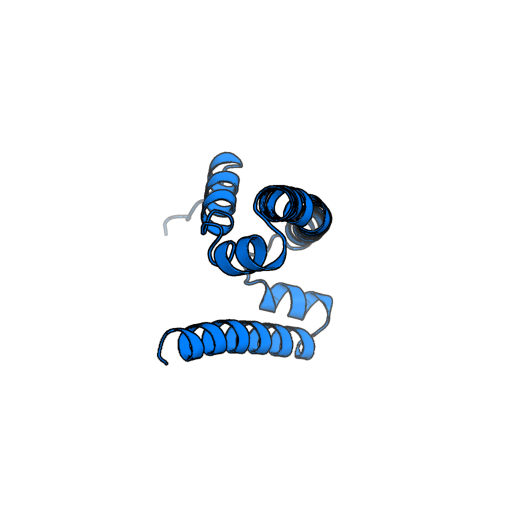8 GLN A O 1
ATOM 663 N N . VAL A 1 89 ? 5.399 -10.961 10.185 1.00 80.38 89 VAL A N 1
ATOM 664 C CA . VAL A 1 89 ? 5.101 -9.694 9.510 1.00 80.38 89 VAL A CA 1
ATOM 665 C C . VAL A 1 89 ? 6.069 -8.575 9.922 1.00 80.38 89 VAL A C 1
ATOM 667 O O . VAL A 1 89 ? 6.568 -7.857 9.058 1.00 80.38 89 VAL A O 1
ATOM 670 N N . GLY A 1 90 ? 6.419 -8.476 11.209 1.00 80.38 90 GLY A N 1
ATOM 671 C CA . GLY A 1 90 ? 7.444 -7.535 11.672 1.00 80.38 90 GLY A CA 1
ATOM 672 C C . GLY A 1 90 ? 8.836 -7.812 11.089 1.00 80.38 90 GLY A C 1
ATOM 673 O O . GLY A 1 90 ? 9.524 -6.877 10.682 1.00 80.38 90 GLY A O 1
ATOM 674 N N . LEU A 1 91 ? 9.230 -9.086 10.993 1.00 83.25 91 LEU A N 1
ATOM 675 C CA . LEU A 1 91 ? 10.488 -9.490 10.358 1.00 83.25 91 LEU A CA 1
ATOM 676 C C . LEU A 1 91 ? 10.509 -9.157 8.864 1.00 83.25 91 LEU A C 1
ATOM 678 O O . LEU A 1 91 ? 11.494 -8.598 8.394 1.00 83.25 91 LEU A O 1
ATOM 682 N N . TRP A 1 92 ? 9.436 -9.449 8.127 1.00 77.38 92 TRP A N 1
ATOM 683 C CA . TRP A 1 92 ? 9.345 -9.148 6.695 1.00 77.38 92 TRP A CA 1
ATOM 684 C C . TRP A 1 92 ? 9.468 -7.649 6.417 1.00 77.38 92 TRP A C 1
ATOM 686 O O . TRP A 1 92 ? 10.191 -7.260 5.503 1.00 77.38 92 TRP A O 1
ATOM 696 N N . THR A 1 93 ? 8.836 -6.799 7.229 1.00 76.94 93 THR A N 1
ATOM 697 C CA . THR A 1 93 ? 8.985 -5.341 7.109 1.00 76.94 93 THR A CA 1
ATOM 698 C C . THR A 1 93 ? 10.400 -4.874 7.434 1.00 76.94 93 THR A C 1
ATOM 700 O O . THR A 1 93 ? 10.928 -4.005 6.741 1.00 76.94 93 THR A O 1
ATOM 703 N N . TRP A 1 94 ? 11.037 -5.452 8.454 1.00 79.31 94 TRP A N 1
ATOM 704 C CA . TRP A 1 94 ? 12.415 -5.107 8.800 1.00 79.31 94 TRP A CA 1
ATOM 705 C C . TRP A 1 94 ? 13.404 -5.522 7.705 1.00 79.31 94 TRP A C 1
ATOM 707 O O . TRP A 1 94 ? 14.276 -4.737 7.340 1.00 79.31 94 TRP A O 1
ATOM 717 N N . ILE A 1 95 ? 13.220 -6.711 7.125 1.00 81.69 95 ILE A N 1
ATOM 718 C CA . ILE A 1 95 ? 14.015 -7.200 5.993 1.00 81.69 95 ILE A CA 1
ATOM 719 C C . ILE A 1 95 ? 13.795 -6.308 4.770 1.00 81.69 95 ILE A C 1
ATOM 721 O O . ILE A 1 95 ? 14.770 -5.853 4.189 1.00 81.69 95 ILE A O 1
ATOM 725 N N . ALA A 1 96 ? 12.547 -5.984 4.418 1.00 76.44 96 ALA A N 1
ATOM 726 C CA . ALA A 1 96 ? 12.253 -5.102 3.288 1.00 76.44 96 ALA A CA 1
ATOM 727 C C . ALA A 1 96 ? 12.931 -3.726 3.432 1.00 76.44 96 ALA A C 1
ATOM 729 O O . ALA A 1 96 ? 13.527 -3.230 2.477 1.00 76.44 96 ALA A O 1
ATOM 730 N N . GLY A 1 97 ? 12.906 -3.139 4.634 1.00 70.81 97 GLY A N 1
ATOM 731 C CA . GLY A 1 97 ? 13.607 -1.882 4.914 1.00 70.81 97 GLY A CA 1
ATOM 732 C C . GLY A 1 97 ? 15.134 -2.016 4.886 1.00 70.81 97 GLY A C 1
ATOM 733 O O . GLY A 1 97 ? 15.823 -1.159 4.334 1.00 70.81 97 GLY A O 1
ATOM 734 N N . GLY A 1 98 ? 15.675 -3.099 5.447 1.00 73.81 98 GLY A N 1
ATOM 735 C CA . GLY A 1 98 ? 17.115 -3.367 5.464 1.00 73.81 98 GLY A CA 1
ATOM 736 C C . GLY A 1 98 ? 17.694 -3.654 4.077 1.00 73.81 98 GLY A C 1
ATOM 737 O O . GLY A 1 98 ? 18.787 -3.187 3.761 1.00 73.81 98 GLY A O 1
ATOM 738 N N . THR A 1 99 ? 16.958 -4.368 3.225 1.00 66.75 99 THR A N 1
ATOM 739 C CA . THR A 1 99 ? 17.369 -4.674 1.850 1.00 66.75 99 THR A CA 1
ATOM 740 C C . THR A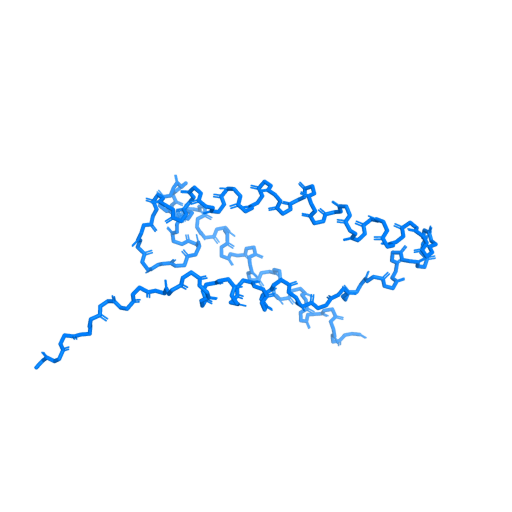 1 99 ? 17.411 -3.416 0.981 1.00 66.75 99 THR A C 1
ATOM 742 O O . THR A 1 99 ? 18.353 -3.267 0.210 1.00 66.75 99 THR A O 1
ATOM 745 N N . LEU A 1 100 ? 16.481 -2.469 1.154 1.00 57.44 100 LEU A N 1
ATOM 746 C CA . LEU A 1 100 ? 16.520 -1.187 0.433 1.00 57.44 100 LEU A CA 1
ATOM 747 C C . LEU A 1 100 ? 17.753 -0.340 0.812 1.00 57.44 100 LEU A C 1
ATOM 749 O O . LEU A 1 100 ? 18.444 0.173 -0.063 1.00 57.44 100 LEU A O 1
ATOM 753 N N . LEU A 1 101 ? 18.096 -0.278 2.104 1.00 54.44 101 LEU A N 1
ATOM 754 C CA . LEU A 1 101 ? 19.289 0.426 2.605 1.00 54.44 101 LEU A CA 1
ATOM 755 C C . LEU A 1 101 ? 20.620 -0.229 2.196 1.00 54.44 101 LEU A C 1
ATOM 757 O O . LEU A 1 101 ? 21.646 0.451 2.149 1.00 54.44 101 LEU A O 1
ATOM 761 N N . GLY A 1 102 ? 20.617 -1.539 1.945 1.00 51.09 102 GLY A N 1
ATOM 762 C CA . GLY A 1 102 ? 21.787 -2.280 1.471 1.00 51.09 102 GLY A CA 1
ATOM 763 C C . GLY A 1 102 ? 22.043 -2.135 -0.031 1.00 51.09 102 GLY A C 1
ATOM 764 O O . GLY A 1 102 ? 23.181 -2.297 -0.456 1.00 51.09 102 GLY A O 1
ATOM 765 N N . ILE A 1 103 ? 21.012 -1.814 -0.818 1.00 51.88 103 ILE A N 1
ATOM 766 C CA . ILE A 1 103 ? 21.099 -1.686 -2.280 1.00 51.88 103 ILE A CA 1
ATOM 767 C C . ILE A 1 103 ? 21.475 -0.259 -2.708 1.00 51.88 103 ILE A C 1
ATOM 769 O O . ILE A 1 103 ? 22.195 -0.108 -3.683 1.00 51.88 103 ILE A O 1
ATOM 773 N N . GLU A 1 104 ? 21.085 0.787 -1.969 1.00 50.75 104 GLU A N 1
ATOM 774 C CA . GLU A 1 104 ? 21.499 2.174 -2.276 1.00 50.75 104 GLU A CA 1
ATOM 775 C C . GLU A 1 104 ? 22.946 2.523 -1.857 1.00 50.75 104 GLU A C 1
ATOM 777 O O . GLU A 1 104 ? 23.421 3.622 -2.138 1.00 50.75 104 GLU A O 1
ATOM 782 N N . LYS A 1 105 ? 23.659 1.629 -1.155 1.00 45.28 105 LYS A N 1
ATOM 783 C CA . LYS A 1 105 ? 25.027 1.875 -0.644 1.00 45.28 105 LYS A CA 1
ATOM 784 C C . LYS A 1 105 ? 26.141 1.102 -1.365 1.00 45.28 105 LYS A C 1
ATOM 786 O O . LYS A 1 105 ? 27.271 1.104 -0.874 1.00 45.28 105 LYS A O 1
ATOM 791 N N . LEU A 1 106 ? 25.844 0.462 -2.494 1.00 42.91 106 LEU A N 1
ATOM 792 C CA . LEU A 1 106 ? 26.812 -0.200 -3.381 1.00 42.91 106 LEU A CA 1
ATOM 793 C C . LEU A 1 106 ? 26.751 0.431 -4.771 1.00 42.91 106 LEU A C 1
ATOM 795 O O . LEU A 1 106 ? 27.835 0.561 -5.380 1.00 42.91 106 LEU A O 1
#

Radius of gyration: 18.37 Å; Cα contacts (8 Å, |Δi|>4): 31; chains: 1; bounding box: 40×33×59 Å

Foldseek 3Di:
DDPPPPDDPDPVNVVVVVCVVVPPDPPPLVVVCVVPNDVVSVVCVVVVCVVPVVVVVVVVVVLCVVDVDPDDPLVSLCVVVNDVRSVVVVVVVVVVVVVVVVVVVD

Sequence (106 aa):
MGGIGRKKLGVVSLALITYFNVSGGPWGSEPIVAACGPFVGILATLVFPFIWCLPLALSFAELFSAFPTDSSFCTWVGKAFGRRMGFQVGLWTWIAGGTLLGIEKL

Solvent-accessible surface area (backbone atoms only — not comparable to full-atom values): 6330 Å² total; per-residue (Å²): 135,84,79,79,72,84,76,74,78,49,72,67,59,52,51,50,53,53,48,62,68,64,60,62,68,80,81,71,46,65,64,46,24,72,75,61,37,69,69,52,29,53,51,49,64,59,48,49,52,55,72,53,44,52,62,49,52,53,55,46,52,55,50,56,68,75,50,87,62,98,65,57,70,42,55,53,41,21,70,74,70,32,71,68,48,14,50,50,51,48,49,51,52,50,48,58,55,51,52,54,62,60,61,79,72,113